Protein AF-A0A842NFF3-F1 (afdb_monomer_lite)

Sequence (85 aa):
MDKKAQGLSLNTIIIAALVLLVLVILAVIFTGRMGQWGTETNNCEKQGGICTEECGDGFTQHPIWKCYDSDNKVDPDMSCCLTAS

Foldseek 3Di:
DDPPPPDPPPVVVVVVVVVVVVVVVVVVVVVVVVVVVLLCVQALVNVVWDKDQDADPQWDFDPRHFHADPVRDGDPRITTIDGND

Radius of gyration: 25.0 Å; chains: 1; bounding box: 48×36×69 Å

pLDDT: mean 86.15, std 11.03, range [47.81, 98.0]

Structure (mmCIF, N/CA/C/O backbone):
data_AF-A0A842NFF3-F1
#
_entry.id   AF-A0A842NFF3-F1
#
loop_
_atom_site.group_PDB
_atom_site.id
_atom_site.type_symbol
_atom_site.label_atom_id
_atom_site.label_alt_id
_atom_site.label_comp_id
_atom_site.label_asym_id
_atom_site.label_entity_id
_atom_site.label_seq_id
_atom_site.pdbx_PDB_ins_code
_atom_site.Cartn_x
_atom_site.Cartn_y
_atom_site.Cartn_z
_atom_site.occupancy
_atom_site.B_iso_or_equiv
_atom_site.auth_seq_id
_atom_site.auth_comp_id
_atom_site.auth_asym_id
_atom_site.auth_atom_id
_atom_site.pdbx_PDB_model_num
ATOM 1 N N . MET A 1 1 ? -33.611 27.136 40.012 1.00 47.81 1 MET A N 1
ATOM 2 C CA . MET A 1 1 ? -32.527 26.851 39.046 1.00 47.81 1 MET A CA 1
ATOM 3 C C . MET A 1 1 ? -32.373 25.343 38.980 1.00 47.81 1 MET A C 1
ATOM 5 O O . MET A 1 1 ? -31.637 24.761 39.769 1.00 47.81 1 MET A O 1
ATOM 9 N N . ASP A 1 2 ? -33.155 24.707 38.116 1.00 53.59 2 ASP A N 1
ATOM 10 C CA . ASP A 1 2 ? -33.235 23.253 38.010 1.00 53.59 2 ASP A CA 1
ATOM 11 C C . ASP A 1 2 ? -32.006 22.698 37.292 1.00 53.59 2 ASP A C 1
ATOM 13 O O . ASP A 1 2 ? -31.755 22.981 36.119 1.00 53.59 2 ASP A O 1
ATOM 17 N N . LYS A 1 3 ? -31.214 21.906 38.017 1.00 57.72 3 LYS A N 1
ATOM 18 C CA . LYS A 1 3 ? -30.055 21.189 37.482 1.00 57.72 3 LYS A CA 1
ATOM 19 C C . LYS A 1 3 ? -30.536 20.056 36.564 1.00 57.72 3 LYS A C 1
ATOM 21 O O . LYS A 1 3 ? -30.599 18.904 36.979 1.00 57.72 3 LYS A O 1
ATOM 26 N N . LYS A 1 4 ? -30.837 20.364 35.298 1.00 57.94 4 LYS A N 1
ATOM 27 C CA . LYS A 1 4 ? -31.084 19.384 34.215 1.00 57.94 4 LYS A CA 1
ATOM 28 C C . LYS A 1 4 ? -29.793 18.672 33.761 1.00 57.94 4 LYS A C 1
ATOM 30 O O . LYS A 1 4 ? -29.497 18.622 32.574 1.00 57.94 4 LYS A O 1
ATOM 35 N N . ALA A 1 5 ? -28.995 18.165 34.699 1.00 59.44 5 ALA A N 1
ATOM 36 C CA . ALA A 1 5 ? -27.686 17.564 34.416 1.00 59.44 5 ALA A CA 1
ATOM 37 C C . ALA A 1 5 ? -27.577 16.076 34.800 1.00 59.44 5 ALA A C 1
ATOM 39 O O . ALA A 1 5 ? -26.500 15.500 34.689 1.00 59.44 5 ALA A O 1
ATOM 40 N N . GLN A 1 6 ? -28.661 15.428 35.231 1.00 58.50 6 GLN A N 1
ATOM 41 C CA . GLN A 1 6 ? -28.674 13.982 35.460 1.00 58.50 6 GLN A CA 1
ATOM 42 C C . GLN A 1 6 ? -29.611 13.310 34.468 1.00 58.50 6 GLN A C 1
ATOM 44 O O . GLN A 1 6 ? -30.824 13.488 34.535 1.00 58.50 6 GLN A O 1
ATOM 49 N N . GLY A 1 7 ? -29.032 12.535 33.551 1.00 62.84 7 GLY A N 1
ATOM 50 C CA . GLY A 1 7 ? -29.828 11.655 32.708 1.00 62.84 7 GLY A CA 1
ATOM 51 C C . GLY A 1 7 ? -29.236 11.252 31.367 1.00 62.84 7 GLY A C 1
ATOM 52 O O . GLY A 1 7 ? -29.985 10.724 30.554 1.00 62.84 7 GLY A O 1
ATOM 53 N N . LEU A 1 8 ? -27.936 11.423 31.098 1.00 68.25 8 LEU A N 1
ATOM 54 C CA . LEU A 1 8 ? -27.323 10.469 30.171 1.00 68.25 8 LEU A CA 1
ATOM 55 C C . LEU A 1 8 ? -27.336 9.129 30.901 1.00 68.25 8 LEU A C 1
ATOM 57 O O . LEU A 1 8 ? -26.527 8.883 31.793 1.00 68.25 8 LEU A O 1
ATOM 61 N N . SER A 1 9 ? -28.366 8.336 30.598 1.00 80.69 9 SER A N 1
ATOM 62 C CA . SER A 1 9 ? -28.542 6.990 31.120 1.00 80.69 9 SER A CA 1
ATOM 63 C C . SER A 1 9 ? -27.223 6.247 30.961 1.00 80.69 9 SER A C 1
ATOM 65 O O . SER A 1 9 ? -26.608 6.307 29.894 1.00 80.69 9 SER A O 1
ATOM 67 N N . LEU A 1 10 ? -26.788 5.548 32.010 1.00 86.12 10 LEU A N 1
ATOM 68 C CA . LEU A 1 10 ? -25.595 4.700 31.968 1.00 86.12 10 LEU A CA 1
ATOM 69 C C . LEU A 1 10 ? -25.618 3.793 30.721 1.00 86.12 10 LEU A C 1
ATOM 71 O O . LEU A 1 10 ? -24.596 3.599 30.068 1.00 86.12 10 LEU A O 1
ATOM 75 N N . ASN A 1 11 ? -26.812 3.347 30.320 1.00 90.44 11 ASN A N 1
ATOM 76 C CA . ASN A 1 11 ? -27.034 2.560 29.110 1.00 90.44 11 ASN A CA 1
ATOM 77 C C . ASN A 1 11 ? -26.594 3.295 27.837 1.00 90.44 11 ASN A C 1
ATOM 79 O O . ASN A 1 11 ? -25.972 2.691 26.972 1.00 90.44 11 ASN A O 1
ATOM 83 N N . THR A 1 12 ? -26.866 4.595 27.719 1.00 91.12 12 THR A N 1
ATOM 84 C CA . THR A 1 12 ? -26.456 5.398 26.559 1.00 91.12 12 THR A CA 1
ATOM 85 C C . THR A 1 12 ? -24.936 5.483 26.450 1.00 91.12 12 THR A C 1
ATOM 87 O O . THR A 1 12 ? -24.395 5.374 25.353 1.00 91.12 12 THR A O 1
ATOM 90 N N . ILE A 1 13 ? -24.239 5.627 27.582 1.00 91.81 13 ILE A N 1
ATOM 91 C CA . ILE A 1 13 ? -22.770 5.664 27.618 1.00 91.81 13 ILE A CA 1
ATOM 92 C C . ILE A 1 13 ? -22.195 4.310 27.185 1.00 91.81 13 ILE A C 1
ATOM 94 O O . ILE A 1 13 ? -21.281 4.264 26.363 1.00 91.81 13 ILE A O 1
ATOM 98 N N . ILE A 1 14 ? -22.769 3.209 27.679 1.00 94.50 14 ILE A N 1
ATOM 99 C CA . ILE A 1 14 ? -22.356 1.849 27.307 1.00 94.50 14 ILE A CA 1
ATOM 100 C C . ILE A 1 14 ? -22.547 1.618 25.803 1.00 94.50 14 ILE A C 1
ATOM 102 O O . ILE A 1 14 ? -21.626 1.160 25.130 1.00 94.50 14 ILE A O 1
ATOM 106 N N . ILE A 1 15 ? -23.710 1.977 25.254 1.00 95.31 15 ILE A N 1
ATOM 107 C CA . ILE A 1 15 ? -23.995 1.817 23.822 1.00 95.31 15 ILE A CA 1
ATOM 108 C C . ILE A 1 15 ? -23.021 2.650 22.980 1.00 95.31 15 ILE A C 1
ATOM 110 O O . ILE A 1 15 ? -22.466 2.137 22.010 1.00 95.31 15 ILE A O 1
ATOM 114 N N . ALA A 1 16 ? -22.761 3.903 23.364 1.00 95.00 16 ALA A N 1
ATOM 115 C CA . ALA A 1 16 ? -21.816 4.761 22.653 1.00 95.00 16 ALA A CA 1
ATOM 116 C C . ALA A 1 16 ? -20.397 4.165 22.633 1.00 95.00 16 ALA A C 1
ATOM 118 O O . ALA A 1 16 ? -19.747 4.170 21.588 1.00 95.00 16 ALA A O 1
ATOM 119 N N . ALA A 1 17 ? -19.940 3.598 23.755 1.00 96.25 17 ALA A N 1
ATOM 120 C CA . ALA A 1 17 ? -18.640 2.937 23.843 1.00 96.25 17 ALA A CA 1
ATOM 121 C C . ALA A 1 17 ? -18.558 1.682 22.956 1.00 96.25 17 ALA A C 1
ATOM 123 O O . ALA A 1 17 ? -17.562 1.490 22.259 1.00 96.25 17 ALA A O 1
ATOM 124 N N . LEU A 1 18 ? -19.609 0.854 22.933 1.00 97.44 18 LEU A N 1
ATOM 125 C CA . LEU A 1 18 ? -19.667 -0.338 22.080 1.00 97.44 18 LEU A CA 1
ATOM 126 C C . LEU A 1 18 ? -19.639 0.022 20.593 1.00 97.44 18 LEU A C 1
ATOM 128 O O . LEU A 1 18 ? -18.892 -0.586 19.829 1.00 97.44 18 LEU A O 1
ATOM 132 N N . VAL A 1 19 ? -20.407 1.034 20.183 1.00 98.00 19 VAL A N 1
ATOM 133 C CA . VAL A 1 19 ? -20.415 1.505 18.792 1.00 98.00 19 VAL A CA 1
ATOM 134 C C . VAL A 1 19 ? -19.042 2.037 18.396 1.00 98.00 19 VAL A C 1
ATOM 136 O O . VAL A 1 19 ? -18.530 1.660 17.345 1.00 98.00 19 VAL A O 1
ATOM 139 N N . LEU A 1 20 ? -18.412 2.858 19.242 1.00 97.38 20 LEU A N 1
ATOM 140 C CA . LEU A 1 20 ? -17.063 3.361 18.977 1.00 97.38 20 LEU A CA 1
ATOM 141 C C . LEU A 1 20 ? -16.051 2.226 18.813 1.00 97.38 20 LEU A C 1
ATOM 143 O O . LEU A 1 20 ? -15.267 2.245 17.869 1.00 97.38 20 LEU A O 1
ATOM 147 N N . LEU A 1 21 ? -16.094 1.220 19.687 1.00 97.50 21 LEU A N 1
ATOM 148 C CA . LEU A 1 21 ? -15.203 0.067 19.606 1.00 97.50 21 LEU A CA 1
ATOM 149 C C . LEU A 1 21 ? -15.389 -0.705 18.293 1.00 97.50 21 LEU A C 1
ATOM 151 O O . LEU A 1 21 ? -14.406 -1.018 17.623 1.00 97.50 21 LEU A O 1
ATOM 155 N N . VAL A 1 22 ? -16.635 -0.962 17.889 1.00 97.62 22 VAL A N 1
ATOM 156 C CA . VAL A 1 22 ? -16.926 -1.631 16.613 1.00 97.62 22 VAL A CA 1
ATOM 157 C C . VAL A 1 22 ? -16.418 -0.799 15.434 1.00 97.62 22 VAL A C 1
ATOM 159 O O . VAL A 1 22 ? -15.766 -1.346 14.547 1.00 97.62 22 VAL A O 1
ATOM 162 N N . LEU A 1 23 ? -16.647 0.518 15.434 1.00 97.44 23 LEU A N 1
ATOM 163 C CA . LEU A 1 23 ? -16.163 1.407 14.375 1.00 97.44 23 LEU A CA 1
ATOM 164 C C . LEU A 1 23 ? -14.635 1.408 14.270 1.00 97.44 23 LEU A C 1
ATOM 166 O O . LEU A 1 23 ? -14.110 1.348 13.161 1.00 97.44 23 LEU A O 1
ATOM 170 N N . VAL A 1 24 ? -13.919 1.427 15.398 1.00 96.56 24 VAL A N 1
ATOM 171 C CA . VAL A 1 24 ? -12.449 1.354 15.412 1.00 96.56 24 VAL A CA 1
ATOM 172 C C . VAL A 1 24 ? -11.964 0.031 14.821 1.00 96.56 24 VAL A C 1
ATOM 174 O O . VAL A 1 24 ? -11.075 0.034 13.971 1.00 96.56 24 VAL A O 1
ATOM 177 N N . ILE A 1 25 ? -12.565 -1.096 15.211 1.00 96.25 25 ILE A N 1
ATOM 178 C CA . ILE A 1 25 ? -12.195 -2.415 14.675 1.00 96.25 25 ILE A CA 1
ATOM 179 C C . ILE A 1 25 ? -12.428 -2.469 13.162 1.00 96.25 25 ILE A C 1
ATOM 181 O O . ILE A 1 25 ? -11.541 -2.890 12.417 1.00 96.25 25 ILE A O 1
ATOM 185 N N . LEU A 1 26 ? -13.590 -2.003 12.693 1.00 95.69 26 LEU A N 1
ATOM 186 C CA . LEU A 1 26 ? -13.892 -1.939 11.264 1.00 95.69 26 LEU A CA 1
ATOM 187 C C . LEU A 1 26 ? -12.888 -1.049 10.524 1.00 95.69 26 LEU A C 1
ATOM 189 O O . LEU A 1 26 ? -12.356 -1.465 9.498 1.00 95.69 26 LEU A O 1
ATOM 193 N N . ALA A 1 27 ? -12.574 0.134 11.058 1.00 93.19 27 ALA A N 1
ATOM 194 C CA . ALA A 1 27 ? -11.614 1.051 10.451 1.00 93.19 27 ALA A CA 1
ATOM 195 C C . ALA A 1 27 ? -10.225 0.413 10.291 1.00 93.19 27 ALA A C 1
ATOM 197 O O . ALA A 1 27 ? -9.625 0.531 9.223 1.00 93.19 27 ALA A O 1
ATOM 198 N N . VAL A 1 28 ? -9.727 -0.308 11.303 1.00 92.12 28 VAL A N 1
ATOM 199 C CA . VAL A 1 28 ? -8.420 -0.989 11.238 1.00 92.12 28 VAL A CA 1
ATOM 200 C C . VAL A 1 28 ? -8.419 -2.096 10.181 1.00 92.12 28 VAL A C 1
ATOM 202 O O . VAL A 1 28 ? -7.497 -2.163 9.367 1.00 92.12 28 VAL A O 1
ATOM 205 N N . ILE A 1 29 ? -9.461 -2.932 10.141 1.00 89.69 29 ILE A N 1
ATOM 206 C CA . ILE A 1 29 ? -9.575 -4.017 9.153 1.00 89.69 29 ILE A CA 1
ATOM 207 C C . ILE A 1 29 ? -9.650 -3.449 7.733 1.00 89.69 29 ILE A C 1
ATOM 209 O O . ILE A 1 29 ? -8.931 -3.910 6.842 1.00 89.69 29 ILE A O 1
ATOM 213 N N . PHE A 1 30 ? -10.501 -2.443 7.518 1.00 88.94 30 PHE A N 1
ATOM 214 C CA . PHE A 1 30 ? -10.667 -1.828 6.204 1.00 88.94 30 PHE A CA 1
ATOM 215 C C . PHE A 1 30 ? -9.397 -1.109 5.747 1.00 88.94 30 PHE A C 1
ATOM 217 O O . PHE A 1 30 ? -8.993 -1.285 4.600 1.00 88.94 30 PHE A O 1
ATOM 224 N N . THR A 1 31 ? -8.711 -0.386 6.637 1.00 86.38 31 THR A N 1
ATOM 225 C CA . THR A 1 31 ? -7.453 0.303 6.302 1.00 86.38 31 THR A CA 1
ATOM 226 C C . THR A 1 31 ? -6.354 -0.692 5.916 1.00 86.38 31 THR A C 1
ATOM 228 O O . THR A 1 31 ? -5.674 -0.493 4.912 1.00 86.38 31 THR A O 1
ATOM 231 N N . GLY A 1 32 ? -6.213 -1.805 6.649 1.00 81.19 32 GLY A N 1
ATOM 232 C CA . GLY A 1 32 ? -5.216 -2.833 6.330 1.00 81.19 32 GLY A CA 1
ATOM 233 C C . GLY A 1 32 ? -5.468 -3.528 4.986 1.00 81.19 32 GLY A C 1
ATOM 234 O O . GLY A 1 32 ? -4.542 -3.719 4.199 1.00 81.19 32 GLY A O 1
ATOM 235 N N . ARG A 1 33 ? -6.730 -3.861 4.683 1.00 80.81 33 ARG A N 1
ATOM 236 C CA . ARG A 1 33 ? -7.122 -4.500 3.412 1.00 80.81 33 ARG A CA 1
ATOM 237 C C . ARG A 1 33 ? -6.969 -3.560 2.213 1.00 80.81 33 ARG A C 1
ATOM 239 O O . ARG A 1 33 ? -6.561 -4.007 1.145 1.00 80.81 33 ARG A O 1
ATOM 246 N N . MET A 1 34 ? -7.273 -2.272 2.379 1.00 77.38 34 MET A N 1
ATOM 247 C CA . MET A 1 34 ? -7.225 -1.300 1.283 1.00 77.38 34 MET A CA 1
ATOM 248 C C . MET A 1 34 ? -5.793 -1.029 0.803 1.00 77.38 34 MET A C 1
ATOM 250 O O . MET A 1 34 ? -5.578 -0.887 -0.399 1.00 77.38 34 MET A O 1
ATOM 254 N N . GLY A 1 35 ? -4.807 -1.054 1.709 1.00 77.25 35 GLY A N 1
ATOM 255 C CA . GLY A 1 35 ? -3.391 -0.986 1.335 1.00 77.25 35 GLY A CA 1
ATOM 256 C C . GLY A 1 35 ? -2.961 -2.156 0.443 1.00 77.25 35 GLY A C 1
ATOM 257 O O . GLY A 1 35 ? -2.325 -1.946 -0.585 1.00 77.25 35 GLY A O 1
ATOM 258 N N . GLN A 1 36 ? -3.388 -3.378 0.776 1.00 78.19 36 GLN A N 1
ATOM 259 C CA . GLN A 1 36 ? -3.091 -4.571 -0.028 1.00 78.19 36 GLN A CA 1
ATOM 260 C C . GLN A 1 36 ? -3.771 -4.533 -1.406 1.00 78.19 36 GLN A C 1
ATOM 262 O O . GLN A 1 36 ? -3.164 -4.909 -2.405 1.00 78.19 36 GLN A O 1
ATOM 267 N N . TRP A 1 37 ? -5.012 -4.044 -1.489 1.00 76.44 37 TRP A N 1
ATOM 268 C CA . TRP A 1 37 ? -5.730 -3.912 -2.765 1.00 76.44 37 TRP A CA 1
ATOM 269 C C . TRP A 1 37 ? -5.069 -2.921 -3.727 1.00 76.44 37 TRP A C 1
ATOM 271 O O . TRP A 1 37 ? -5.059 -3.158 -4.936 1.00 76.44 37 TRP A O 1
ATOM 281 N N . GLY A 1 38 ? -4.497 -1.830 -3.211 1.00 79.00 38 GLY A N 1
ATOM 282 C CA . GLY A 1 38 ? -3.750 -0.874 -4.028 1.00 79.00 38 GLY A CA 1
ATOM 283 C C . GLY A 1 38 ? -2.526 -1.508 -4.691 1.00 79.00 38 GLY A C 1
ATOM 284 O O . GLY A 1 38 ? -2.279 -1.262 -5.870 1.00 79.00 38 GLY A O 1
ATOM 285 N N . THR A 1 39 ? -1.807 -2.367 -3.966 1.00 81.38 39 THR A N 1
ATOM 286 C CA . THR A 1 39 ? -0.663 -3.109 -4.510 1.00 81.38 39 THR A CA 1
ATOM 287 C C . THR A 1 39 ? -1.104 -4.116 -5.566 1.00 81.38 39 THR A C 1
ATOM 289 O O . THR A 1 39 ? -0.559 -4.118 -6.660 1.00 81.38 39 THR A O 1
ATOM 292 N N . GLU A 1 40 ? -2.136 -4.920 -5.301 1.00 81.75 40 GLU A N 1
ATOM 293 C CA . GLU A 1 40 ? -2.601 -5.947 -6.248 1.00 81.75 40 GLU A CA 1
ATOM 294 C C . GLU A 1 40 ? -3.147 -5.359 -7.559 1.00 81.75 40 GLU A C 1
ATOM 296 O O . GLU A 1 40 ? -2.932 -5.920 -8.630 1.00 81.75 40 GLU A O 1
ATOM 301 N N . THR A 1 41 ? -3.837 -4.217 -7.495 1.00 85.75 41 THR A N 1
ATOM 302 C CA . THR A 1 41 ? -4.412 -3.568 -8.688 1.00 85.75 41 THR A CA 1
ATOM 303 C C . THR A 1 41 ? -3.370 -2.866 -9.552 1.00 85.75 41 THR A C 1
ATOM 305 O O . THR A 1 41 ? -3.528 -2.829 -10.772 1.00 85.75 41 THR A O 1
ATOM 308 N N . ASN A 1 42 ? -2.304 -2.339 -8.943 1.00 89.44 42 ASN A N 1
ATOM 309 C CA . ASN A 1 42 ? -1.266 -1.587 -9.645 1.00 89.44 42 ASN A CA 1
ATOM 310 C C . ASN A 1 42 ? 0.013 -2.389 -9.904 1.00 89.44 42 ASN A C 1
ATOM 312 O O . ASN A 1 42 ? 0.947 -1.837 -10.476 1.00 89.44 42 ASN A O 1
ATOM 316 N N . ASN A 1 43 ? 0.094 -3.653 -9.494 1.00 91.69 43 ASN A N 1
ATOM 317 C CA . ASN A 1 43 ? 1.279 -4.474 -9.716 1.00 91.69 43 ASN A CA 1
ATOM 318 C C . ASN A 1 43 ? 1.426 -4.824 -11.205 1.00 91.69 43 ASN A C 1
ATOM 320 O O . ASN A 1 43 ? 0.549 -5.447 -11.799 1.00 91.69 43 ASN A O 1
ATOM 324 N N . CYS A 1 44 ? 2.555 -4.424 -11.790 1.00 92.62 44 CYS A N 1
ATOM 325 C CA . CYS A 1 44 ? 2.871 -4.641 -13.198 1.00 92.62 44 CYS A CA 1
ATOM 326 C C . CYS A 1 44 ? 2.885 -6.126 -13.599 1.00 92.62 44 CYS A C 1
ATOM 328 O O . CYS A 1 44 ? 2.281 -6.513 -14.600 1.00 92.62 44 CYS A O 1
ATOM 330 N N . GLU A 1 45 ? 3.537 -6.967 -12.797 1.00 90.25 45 GLU A N 1
ATOM 331 C CA . GLU A 1 45 ? 3.736 -8.391 -13.082 1.00 90.25 45 GLU A CA 1
ATOM 332 C C . GLU A 1 45 ? 2.414 -9.167 -13.020 1.00 90.25 45 GLU A C 1
ATOM 334 O O . GLU A 1 45 ? 2.149 -10.045 -13.840 1.00 90.25 45 GLU A O 1
ATOM 339 N N . LYS A 1 46 ? 1.523 -8.785 -12.095 1.00 89.88 46 LYS A N 1
ATOM 340 C CA . LYS A 1 46 ? 0.160 -9.337 -11.981 1.00 89.88 46 LYS A CA 1
ATOM 341 C C . LYS A 1 46 ? -0.697 -9.049 -13.214 1.00 89.88 46 LYS A C 1
ATOM 343 O O . LYS A 1 46 ? -1.640 -9.788 -13.482 1.00 89.88 46 LYS A O 1
ATOM 348 N N . GLN A 1 47 ? -0.375 -7.987 -13.945 1.00 89.06 47 GLN A N 1
ATOM 349 C CA . GLN A 1 47 ? -1.092 -7.549 -15.140 1.00 89.06 47 GLN A CA 1
ATOM 350 C C . GLN A 1 47 ? -0.438 -8.048 -16.441 1.00 89.06 47 GLN A C 1
ATOM 352 O O . GLN A 1 47 ? -0.847 -7.654 -17.531 1.00 89.06 47 GLN A O 1
ATOM 357 N N . GLY A 1 48 ? 0.571 -8.923 -16.339 1.00 89.12 48 GLY A N 1
ATOM 358 C CA . GLY A 1 48 ? 1.276 -9.494 -17.488 1.00 89.12 48 GLY A CA 1
ATOM 359 C C . GLY A 1 48 ? 2.371 -8.597 -18.070 1.00 89.12 48 GLY A C 1
ATOM 360 O O . GLY A 1 48 ? 2.854 -8.875 -19.166 1.00 89.12 48 GLY A O 1
ATOM 361 N N . GLY A 1 49 ? 2.757 -7.531 -17.365 1.00 91.25 49 GLY A N 1
ATOM 362 C CA . GLY A 1 49 ? 3.937 -6.736 -17.693 1.00 91.25 49 GLY A CA 1
ATOM 363 C C . GLY A 1 49 ? 5.217 -7.315 -17.096 1.00 91.25 49 GLY A C 1
ATOM 364 O O . GLY A 1 49 ? 5.188 -8.232 -16.277 1.00 91.25 49 GLY A O 1
ATOM 365 N N . ILE A 1 50 ? 6.348 -6.749 -17.505 1.00 92.62 50 ILE A N 1
ATOM 366 C CA . ILE A 1 50 ? 7.668 -7.045 -16.945 1.00 92.62 50 ILE A CA 1
ATOM 367 C C . ILE A 1 50 ? 8.230 -5.803 -16.256 1.00 92.62 50 ILE A C 1
ATOM 369 O O . ILE A 1 50 ? 8.033 -4.680 -16.724 1.00 92.62 50 ILE A O 1
ATOM 373 N N . CYS A 1 51 ? 8.936 -6.015 -15.150 1.00 93.69 51 CYS A N 1
ATOM 374 C CA . CYS A 1 51 ? 9.640 -4.970 -14.421 1.00 93.69 51 CYS A CA 1
ATOM 375 C C . CYS A 1 51 ? 11.110 -4.953 -14.828 1.00 93.69 51 CYS A C 1
ATOM 377 O O . CYS A 1 51 ? 11.815 -5.949 -14.677 1.00 93.69 51 CYS A O 1
ATOM 379 N N . THR A 1 52 ? 11.559 -3.837 -15.391 1.00 93.12 52 THR A N 1
ATOM 380 C CA . THR A 1 52 ? 12.946 -3.642 -15.826 1.00 93.12 52 THR A CA 1
ATOM 381 C C . THR A 1 52 ? 13.310 -2.161 -15.745 1.00 93.12 52 THR A C 1
ATOM 383 O O . THR A 1 52 ? 12.419 -1.316 -15.723 1.00 93.12 52 THR A O 1
ATOM 386 N N . GLU A 1 53 ? 14.598 -1.834 -15.667 1.00 90.69 53 GLU A N 1
ATOM 387 C CA . GLU A 1 53 ? 15.073 -0.447 -15.534 1.00 90.69 53 GLU A CA 1
ATOM 388 C C . GLU A 1 53 ? 14.659 0.417 -16.737 1.00 90.69 53 GLU A C 1
ATOM 390 O O . GLU A 1 53 ? 14.187 1.543 -16.580 1.00 90.69 53 GLU A O 1
ATOM 395 N N . GLU A 1 54 ? 14.740 -0.144 -17.946 1.00 89.12 54 GLU A N 1
ATOM 396 C CA . GLU A 1 54 ? 14.372 0.534 -19.186 1.00 89.12 54 GLU A CA 1
ATOM 397 C C . GLU A 1 54 ? 13.598 -0.418 -20.105 1.00 89.12 54 GLU A C 1
ATOM 399 O O . GLU A 1 54 ? 13.987 -1.570 -20.314 1.00 89.12 54 GLU A O 1
ATOM 404 N N . CYS A 1 55 ? 12.483 0.053 -20.669 1.00 90.25 55 CYS A N 1
ATOM 405 C CA . CYS A 1 55 ? 11.736 -0.732 -21.647 1.00 90.25 55 CYS A CA 1
ATOM 406 C C . CYS A 1 55 ? 12.530 -0.793 -22.957 1.00 90.2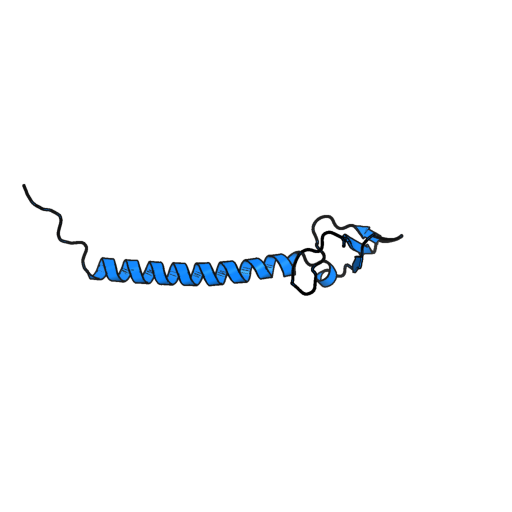5 55 CYS A C 1
ATOM 408 O O . CYS A 1 55 ? 12.680 0.220 -23.635 1.00 90.25 55 CYS A O 1
ATOM 410 N N . GLY A 1 56 ? 13.027 -1.979 -23.310 1.00 87.19 56 GLY A N 1
ATOM 411 C CA . GLY A 1 56 ? 13.715 -2.206 -24.581 1.00 87.19 56 GLY A CA 1
ATOM 412 C C . GLY A 1 56 ? 12.791 -2.141 -25.804 1.00 87.19 56 GLY A C 1
ATOM 413 O O . GLY A 1 56 ? 11.576 -1.945 -25.698 1.00 87.19 56 GLY A O 1
ATOM 414 N N . ASP A 1 57 ? 13.374 -2.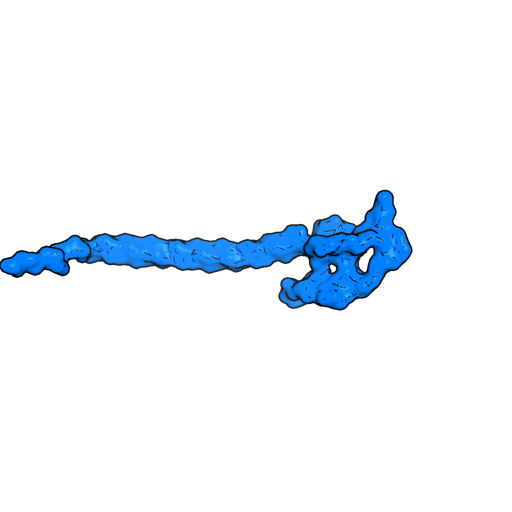359 -26.983 1.00 86.25 57 ASP A N 1
ATOM 415 C CA . ASP A 1 57 ? 12.647 -2.344 -28.254 1.00 86.25 57 ASP A CA 1
ATOM 416 C C . ASP A 1 57 ? 11.471 -3.337 -28.256 1.00 86.25 57 ASP A C 1
ATOM 418 O O . ASP A 1 57 ? 11.614 -4.511 -27.909 1.00 86.25 57 ASP A O 1
ATOM 422 N N . GLY A 1 58 ? 10.293 -2.862 -28.670 1.00 86.06 58 GLY A N 1
ATOM 423 C CA . GLY A 1 58 ? 9.065 -3.664 -28.704 1.00 86.06 58 GLY A CA 1
ATOM 424 C C . GLY A 1 58 ? 8.264 -3.667 -27.400 1.00 86.06 58 GLY A C 1
ATOM 425 O O . GLY A 1 58 ? 7.262 -4.377 -27.311 1.00 86.06 58 GLY A O 1
ATOM 426 N N . PHE A 1 59 ? 8.652 -2.859 -26.410 1.00 90.81 59 PHE A N 1
ATOM 427 C CA . PHE A 1 59 ? 7.879 -2.640 -25.191 1.00 90.81 59 PHE A CA 1
ATOM 428 C C . PHE A 1 59 ? 7.464 -1.175 -25.033 1.00 90.81 59 PHE A C 1
ATOM 430 O O . PHE A 1 59 ? 8.161 -0.255 -25.452 1.00 90.81 59 PHE A O 1
ATOM 437 N N . THR A 1 60 ? 6.322 -0.950 -24.387 1.00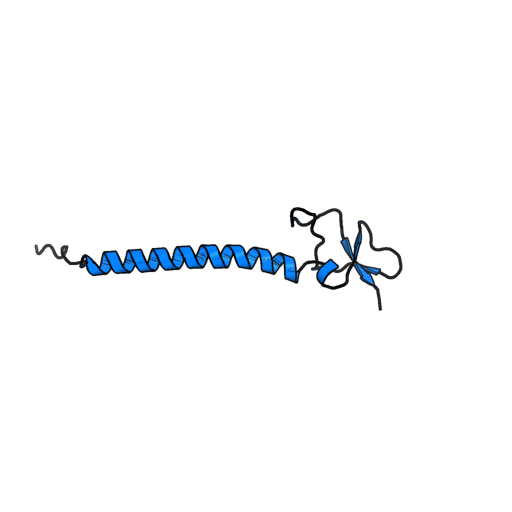 90.12 60 THR A N 1
ATOM 438 C CA . THR A 1 60 ? 5.848 0.380 -23.983 1.00 90.12 60 THR A CA 1
ATOM 439 C C . THR A 1 60 ? 5.745 0.472 -22.471 1.00 90.12 60 THR A C 1
ATOM 441 O O . THR A 1 60 ? 5.215 -0.438 -21.828 1.00 90.12 60 THR A O 1
ATOM 444 N N . GLN A 1 61 ? 6.209 1.590 -21.912 1.00 91.94 61 GLN A N 1
ATOM 445 C CA . GLN A 1 61 ? 6.098 1.869 -20.484 1.00 91.94 61 GLN A CA 1
ATOM 446 C C . GLN A 1 61 ? 4.646 2.188 -20.105 1.00 91.94 61 GLN A C 1
ATOM 448 O O . GLN A 1 61 ? 4.016 3.067 -20.698 1.00 91.94 61 GLN A O 1
ATOM 453 N N . HIS A 1 62 ? 4.116 1.509 -19.087 1.00 91.12 62 HIS A N 1
ATOM 454 C CA . HIS A 1 62 ? 2.786 1.794 -18.556 1.00 91.12 62 HIS A CA 1
ATOM 455 C C . HIS A 1 62 ? 2.855 2.874 -17.457 1.00 91.12 62 HIS A C 1
ATOM 457 O O . HIS A 1 62 ? 3.596 2.710 -16.488 1.00 91.12 62 HIS A O 1
ATOM 463 N N . PRO A 1 63 ? 2.073 3.969 -17.539 1.00 86.81 63 PRO A N 1
ATOM 464 C CA . PRO A 1 63 ? 2.226 5.111 -16.629 1.00 86.81 63 PRO A CA 1
ATOM 465 C C . PRO A 1 63 ? 1.660 4.881 -15.216 1.00 86.81 63 PRO A C 1
ATOM 467 O O . PRO A 1 63 ? 2.035 5.587 -14.277 1.00 86.81 63 PRO A O 1
ATOM 470 N N . ILE A 1 64 ? 0.741 3.922 -15.051 1.00 88.00 64 ILE A N 1
ATOM 471 C CA . ILE A 1 64 ? -0.013 3.726 -13.798 1.00 88.00 64 ILE A CA 1
ATOM 472 C C . ILE A 1 64 ? 0.556 2.571 -12.971 1.00 88.00 64 ILE A C 1
ATOM 474 O O . ILE A 1 64 ? 0.671 2.682 -11.751 1.00 88.00 64 ILE A O 1
ATOM 478 N N . TRP A 1 65 ? 0.912 1.470 -13.631 1.00 92.00 65 TRP A N 1
ATOM 479 C CA . TRP A 1 65 ? 1.349 0.253 -12.949 1.00 92.00 65 TRP A CA 1
ATOM 480 C C . TRP A 1 65 ? 2.778 0.395 -12.444 1.00 92.00 65 TRP A C 1
ATOM 482 O O . TRP A 1 65 ? 3.616 1.046 -13.067 1.00 92.00 65 TRP A O 1
ATOM 492 N N . LYS A 1 66 ? 3.028 -0.191 -11.279 1.00 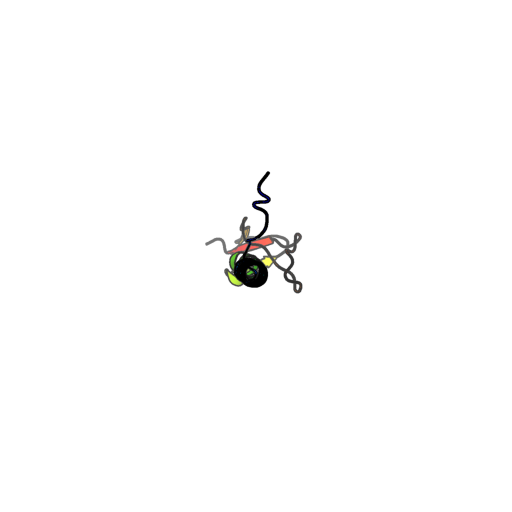92.44 66 LYS A N 1
ATOM 493 C CA . LYS A 1 66 ? 4.264 -0.070 -10.521 1.00 92.44 66 LYS A CA 1
ATOM 494 C C . LYS A 1 66 ? 4.902 -1.435 -10.334 1.00 92.44 66 LYS A C 1
ATOM 496 O O . LYS A 1 66 ? 4.221 -2.459 -10.246 1.00 92.44 66 LYS A O 1
ATOM 501 N N . CYS A 1 67 ? 6.220 -1.404 -10.266 1.00 92.62 67 CYS A N 1
ATOM 502 C CA . CYS A 1 67 ? 7.040 -2.523 -9.856 1.00 92.62 67 CYS A CA 1
ATOM 503 C C . CYS A 1 67 ? 7.207 -2.460 -8.344 1.00 92.62 67 CYS A C 1
ATOM 505 O O . CYS A 1 67 ? 7.376 -1.376 -7.781 1.00 92.62 67 CYS A O 1
ATOM 507 N N . TYR A 1 68 ? 7.073 -3.607 -7.690 1.00 90.19 68 TYR A N 1
ATOM 508 C CA . TYR A 1 68 ? 7.185 -3.715 -6.244 1.00 90.19 68 TYR A CA 1
ATOM 509 C C . TYR A 1 68 ? 8.347 -4.643 -5.909 1.00 90.19 68 TYR A C 1
ATOM 511 O O . TYR A 1 68 ? 8.468 -5.705 -6.510 1.00 90.19 68 TYR A O 1
ATOM 519 N N . ASP A 1 69 ? 9.179 -4.251 -4.950 1.00 88.75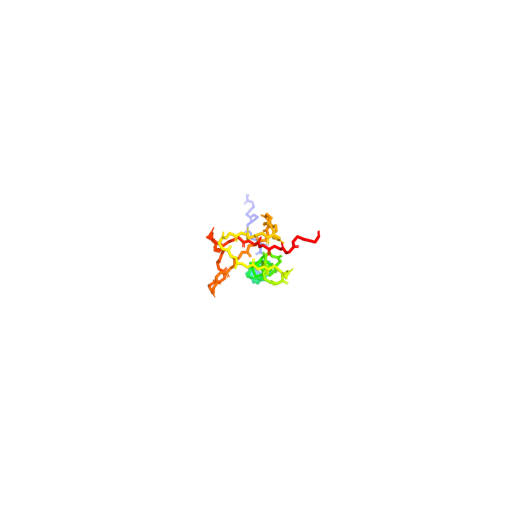 69 ASP A N 1
ATOM 520 C CA . ASP A 1 69 ? 10.236 -5.111 -4.412 1.00 88.75 69 ASP A CA 1
ATOM 521 C C . ASP A 1 69 ? 9.646 -6.170 -3.451 1.00 88.75 69 ASP A C 1
ATOM 523 O O . ASP A 1 69 ? 8.465 -6.137 -3.093 1.00 88.75 69 ASP A O 1
ATOM 527 N N . SER A 1 70 ? 10.482 -7.091 -2.978 1.00 84.94 70 SER A N 1
ATOM 528 C CA . SER A 1 70 ? 10.212 -8.144 -1.991 1.00 84.94 70 SER A CA 1
ATOM 529 C C . SER A 1 70 ? 9.543 -7.627 -0.709 1.00 84.94 70 SER A C 1
ATOM 531 O O . SER A 1 70 ? 8.790 -8.354 -0.061 1.00 84.94 70 SER A O 1
ATOM 533 N N . ASP A 1 71 ? 9.767 -6.356 -0.366 1.00 86.31 71 ASP A N 1
ATOM 534 C CA . ASP A 1 71 ? 9.134 -5.659 0.759 1.00 86.31 71 ASP A CA 1
ATOM 535 C C . ASP A 1 71 ? 7.749 -5.053 0.430 1.00 86.31 71 ASP A C 1
ATOM 537 O O . ASP A 1 71 ? 7.192 -4.308 1.243 1.00 86.31 71 ASP A O 1
ATOM 541 N N . ASN A 1 72 ? 7.175 -5.322 -0.751 1.00 85.56 72 ASN A N 1
ATOM 542 C CA . ASN A 1 72 ? 5.946 -4.695 -1.269 1.00 85.56 72 ASN A CA 1
ATOM 543 C C . ASN A 1 72 ? 6.012 -3.156 -1.351 1.00 85.56 72 ASN A C 1
ATOM 545 O O . ASN A 1 72 ? 4.990 -2.464 -1.276 1.00 85.56 72 ASN A O 1
ATOM 549 N N . LYS A 1 73 ? 7.211 -2.596 -1.515 1.00 87.94 73 LYS A N 1
ATOM 550 C CA . LYS A 1 73 ? 7.419 -1.160 -1.741 1.00 87.94 73 LYS A CA 1
ATOM 551 C C . LYS A 1 73 ? 7.579 -0.895 -3.225 1.00 87.94 73 LYS A C 1
ATOM 553 O O . LYS A 1 73 ? 8.154 -1.718 -3.922 1.00 87.94 73 LYS A O 1
ATOM 558 N N . VAL A 1 74 ? 7.072 0.249 -3.683 1.00 89.88 74 VAL A N 1
ATOM 559 C CA . VAL A 1 74 ? 7.275 0.688 -5.067 1.00 89.88 74 VAL A CA 1
ATOM 560 C C . VAL A 1 74 ? 8.766 0.889 -5.292 1.00 89.88 74 VAL A C 1
ATOM 562 O O . VAL A 1 74 ? 9.381 1.689 -4.585 1.00 89.88 74 VAL A O 1
ATOM 565 N N . ASP A 1 75 ? 9.309 0.172 -6.264 1.00 90.75 75 ASP A N 1
ATOM 566 C CA . ASP A 1 75 ? 10.680 0.345 -6.715 1.00 90.75 75 ASP A CA 1
ATOM 567 C C . ASP A 1 75 ? 10.726 1.524 -7.709 1.00 90.75 75 ASP A C 1
ATOM 569 O O . ASP A 1 75 ? 10.026 1.480 -8.728 1.00 90.75 75 ASP A O 1
ATOM 573 N N . PRO A 1 76 ? 11.448 2.618 -7.398 1.00 87.62 76 PRO A N 1
ATOM 574 C CA . PRO A 1 76 ? 11.527 3.787 -8.268 1.00 87.62 76 PRO A CA 1
ATOM 575 C C . PRO A 1 76 ? 12.446 3.584 -9.478 1.00 87.62 76 PRO A C 1
ATOM 577 O O . PRO A 1 76 ? 12.323 4.349 -10.435 1.00 87.62 76 PRO A O 1
ATOM 580 N N . ASP A 1 77 ? 13.340 2.595 -9.435 1.00 90.06 77 ASP A N 1
ATOM 581 C CA . ASP A 1 77 ? 14.338 2.342 -10.475 1.00 90.06 77 ASP A CA 1
ATOM 582 C C . ASP A 1 77 ? 13.790 1.395 -11.555 1.00 90.06 77 ASP A C 1
ATOM 584 O O . ASP A 1 77 ? 14.300 1.350 -12.672 1.00 90.06 77 ASP A O 1
ATOM 588 N N . MET A 1 78 ? 12.700 0.678 -11.257 1.00 90.81 78 MET A N 1
ATOM 589 C CA . MET A 1 78 ? 12.030 -0.217 -12.196 1.00 90.81 78 MET A CA 1
ATOM 590 C C . MET A 1 78 ? 10.813 0.428 -12.876 1.00 90.81 78 MET A C 1
ATOM 592 O O . MET A 1 78 ? 9.885 0.938 -12.244 1.00 90.81 78 MET A O 1
ATOM 596 N N . SER A 1 79 ? 10.766 0.307 -14.199 1.00 92.19 79 SER A N 1
ATOM 597 C CA . SER A 1 79 ? 9.634 0.677 -15.042 1.00 92.19 79 SER A CA 1
ATOM 598 C C . SER A 1 79 ? 8.776 -0.539 -15.393 1.00 92.19 79 SER A C 1
ATOM 600 O O . SER A 1 79 ? 9.279 -1.631 -15.652 1.00 92.19 79 SER A O 1
ATOM 602 N N . CYS A 1 80 ? 7.455 -0.341 -15.439 1.00 94.44 80 CYS A N 1
ATOM 603 C CA . CYS A 1 80 ? 6.528 -1.362 -15.917 1.00 94.44 80 CYS A CA 1
ATOM 604 C C . CYS A 1 80 ? 6.456 -1.348 -17.444 1.00 94.44 80 CYS A C 1
ATOM 606 O O . CYS A 1 80 ? 5.992 -0.362 -18.022 1.00 94.44 80 CYS A O 1
ATOM 608 N N . CYS A 1 81 ? 6.860 -2.441 -18.084 1.00 94.31 81 CYS A N 1
ATOM 609 C CA . CYS A 1 81 ? 6.925 -2.566 -19.535 1.00 94.31 81 CYS A CA 1
ATOM 610 C C . CYS A 1 81 ? 5.953 -3.641 -20.036 1.00 94.31 81 CYS A C 1
ATOM 612 O O . CYS A 1 81 ? 5.931 -4.765 -19.538 1.00 94.31 81 CYS A O 1
ATOM 614 N N . LEU A 1 82 ? 5.155 -3.304 -21.048 1.00 92.69 82 LEU A N 1
ATOM 615 C CA . LEU A 1 82 ? 4.216 -4.216 -21.711 1.00 92.69 82 LEU A CA 1
ATOM 616 C C . LEU A 1 82 ? 4.632 -4.396 -23.165 1.00 92.69 82 LEU A C 1
ATOM 618 O O . LEU A 1 82 ? 5.097 -3.439 -23.781 1.00 92.69 82 LEU A O 1
ATOM 622 N N . THR A 1 83 ? 4.468 -5.598 -23.717 1.00 86.19 83 THR A N 1
ATOM 623 C CA . THR A 1 83 ? 4.740 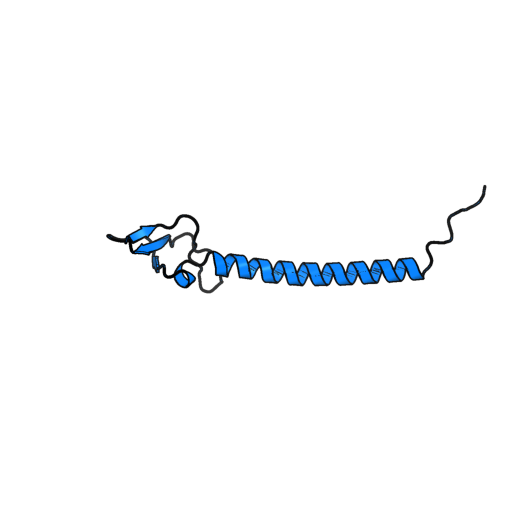-5.848 -25.138 1.00 86.19 83 THR A CA 1
ATOM 624 C C . THR A 1 83 ? 3.855 -4.945 -25.990 1.00 86.19 83 THR A C 1
ATOM 626 O O . THR A 1 83 ? 2.630 -4.981 -25.853 1.00 86.19 83 THR A O 1
ATOM 629 N N . ALA A 1 84 ? 4.472 -4.150 -26.860 1.00 70.75 84 ALA A N 1
ATOM 630 C CA . ALA A 1 84 ? 3.777 -3.318 -27.825 1.00 70.75 84 ALA A CA 1
ATOM 631 C C . ALA A 1 84 ? 3.145 -4.236 -28.880 1.00 70.75 84 ALA A C 1
ATOM 633 O O . ALA A 1 84 ? 3.835 -4.755 -29.757 1.00 70.75 84 ALA A O 1
ATOM 634 N N . SER A 1 85 ? 1.850 -4.507 -28.729 1.00 60.69 85 SER A N 1
ATOM 635 C CA . SER A 1 85 ? 1.034 -5.224 -29.715 1.00 60.69 85 SER A CA 1
ATOM 636 C C . SER A 1 85 ? 0.695 -4.347 -30.909 1.00 60.69 85 SER A C 1
ATOM 638 O O . SER A 1 85 ? 0.277 -3.194 -30.646 1.00 60.69 85 SER A O 1
#

Secondary structure (DSSP, 8-state):
-------S-HHHHHHHHHHHHHHHHHHHHHHHHHHHHHHHHHBTGGGT-EEESS--TTEEE-SS-B-B-TTSPBPSSPEEEEE--